Protein AF-A0A3D2SBA5-F1 (afdb_monomer)

Solvent-accessible surface area (backbone atoms only — not comparable to full-atom values): 8696 Å² total; per-residue (Å²): 137,66,57,51,75,47,78,46,81,45,80,39,48,58,96,74,62,49,50,91,82,72,47,87,79,75,40,72,35,98,56,84,65,26,29,44,45,75,48,77,45,76,45,46,50,60,69,71,66,38,71,88,36,103,55,61,78,77,54,75,50,34,44,78,92,32,90,71,40,64,52,47,75,48,73,49,71,47,64,42,84,89,70,76,36,81,42,82,34,43,38,39,34,46,42,28,55,44,71,50,60,93,56,69,65,91,80,46,64,50,82,45,52,58,71,51,46,84,65,79,68,84,79,71,85,80,64,93,73,84,76,83,83,82,76,135

Radius of gyration: 26.16 Å; Cα contacts (8 Å, |Δi|>4): 175; chains: 1; bounding box: 58×52×65 Å

Structure (mmCIF, N/CA/C/O backbone):
data_AF-A0A3D2SBA5-F1
#
_entry.id   AF-A0A3D2SBA5-F1
#
loop_
_atom_site.group_PDB
_atom_site.id
_atom_site.type_symbol
_atom_site.label_atom_id
_atom_site.label_alt_id
_atom_site.label_comp_id
_atom_site.label_asym_id
_atom_site.label_entity_id
_atom_site.label_seq_id
_atom_site.pdbx_PDB_ins_code
_atom_site.Cartn_x
_atom_site.Cartn_y
_atom_site.Cartn_z
_atom_site.occupancy
_atom_site.B_iso_or_equiv
_atom_site.auth_seq_id
_atom_site.auth_comp_id
_atom_site.auth_asym_id
_atom_site.auth_atom_id
_atom_site.pdbx_PDB_model_num
ATOM 1 N N . LYS A 1 1 ? -2.803 -9.760 8.218 1.00 49.91 1 LYS A N 1
ATOM 2 C CA . LYS A 1 1 ? -3.648 -9.189 9.301 1.00 49.91 1 LYS A CA 1
ATOM 3 C C . LYS A 1 1 ? -4.158 -7.872 8.736 1.00 49.91 1 LYS A C 1
ATOM 5 O O . LYS A 1 1 ? -3.500 -6.858 8.908 1.00 49.91 1 LYS A O 1
ATOM 10 N N . ASP A 1 2 ? -5.256 -7.907 7.982 1.00 63.06 2 ASP A N 1
ATOM 11 C CA . ASP A 1 2 ? -5.579 -6.831 7.030 1.00 63.06 2 ASP A CA 1
ATOM 12 C C . ASP A 1 2 ? -6.889 -6.157 7.451 1.00 63.06 2 ASP A C 1
ATOM 14 O O . ASP A 1 2 ? -7.918 -6.252 6.782 1.00 63.06 2 ASP A O 1
ATOM 18 N N . SER A 1 3 ? -6.867 -5.535 8.629 1.00 67.38 3 SER A N 1
ATOM 19 C CA . SER A 1 3 ? -8.017 -4.841 9.210 1.00 67.38 3 SER A CA 1
ATOM 20 C C . SER A 1 3 ? -7.603 -3.488 9.767 1.00 67.38 3 SER A C 1
ATOM 22 O O . SER A 1 3 ? -6.594 -3.396 10.467 1.00 67.38 3 SER A O 1
ATOM 24 N N . ILE A 1 4 ? -8.413 -2.466 9.509 1.00 74.06 4 ILE A N 1
ATOM 25 C CA . ILE A 1 4 ? -8.308 -1.166 10.167 1.00 74.06 4 ILE A CA 1
ATOM 26 C C . ILE A 1 4 ? -9.166 -1.220 11.428 1.00 74.06 4 ILE A C 1
ATOM 28 O O . ILE A 1 4 ? -10.341 -1.591 11.378 1.00 74.06 4 ILE A O 1
ATOM 32 N N . THR A 1 5 ? -8.576 -0.839 12.557 1.00 77.44 5 THR A N 1
ATOM 33 C CA . THR A 1 5 ? -9.311 -0.630 13.804 1.00 77.44 5 THR A CA 1
ATOM 34 C C . THR A 1 5 ? -9.629 0.850 13.927 1.00 77.44 5 THR A C 1
ATOM 36 O O . THR A 1 5 ? -8.721 1.678 13.971 1.00 77.44 5 THR A O 1
ATOM 39 N N . ILE A 1 6 ? -10.914 1.180 13.987 1.00 78.75 6 ILE A N 1
ATOM 40 C CA . ILE A 1 6 ? -11.397 2.545 14.188 1.00 78.75 6 ILE A CA 1
ATOM 41 C C . ILE A 1 6 ? -11.929 2.629 15.612 1.00 78.75 6 ILE A C 1
ATOM 43 O O . ILE A 1 6 ? -12.890 1.938 15.956 1.00 78.75 6 ILE A O 1
ATOM 47 N N . SER A 1 7 ? -11.309 3.466 16.440 1.00 82.19 7 SER A N 1
ATOM 48 C CA . SER A 1 7 ? -11.818 3.797 17.766 1.00 82.19 7 SER A CA 1
ATOM 49 C C . SER A 1 7 ? -12.586 5.114 17.712 1.00 82.19 7 SER A C 1
ATOM 51 O O . SER A 1 7 ? -12.078 6.141 17.262 1.00 82.19 7 SER A O 1
ATOM 53 N N . ARG A 1 8 ? -13.835 5.095 18.178 1.00 81.00 8 ARG A N 1
ATOM 54 C CA . ARG A 1 8 ? -14.647 6.300 18.354 1.00 81.00 8 ARG A CA 1
ATOM 55 C C . ARG A 1 8 ? -15.019 6.443 19.818 1.00 81.00 8 ARG A C 1
ATOM 57 O O . ARG A 1 8 ? -15.699 5.584 20.373 1.00 81.00 8 ARG A O 1
ATOM 64 N N . LYS A 1 9 ? -14.616 7.562 20.411 1.00 84.94 9 LYS A N 1
ATOM 65 C CA . LYS A 1 9 ? -15.032 7.976 21.749 1.00 84.94 9 LYS A CA 1
ATOM 66 C C . LYS A 1 9 ? -16.342 8.755 21.652 1.00 84.94 9 LYS A C 1
ATOM 68 O O . LYS A 1 9 ? -16.443 9.703 20.871 1.00 84.94 9 LYS A O 1
ATOM 73 N N . LEU A 1 10 ? -17.342 8.349 22.423 1.00 84.62 10 LEU A N 1
ATOM 74 C CA . LEU A 1 10 ? -18.623 9.035 22.547 1.00 84.62 10 LEU A CA 1
ATOM 75 C C . LEU A 1 10 ? -18.862 9.393 24.014 1.00 84.62 10 LEU A C 1
ATOM 77 O O . LEU A 1 10 ? -18.637 8.575 24.903 1.00 84.62 10 LEU A O 1
ATOM 81 N N . LEU A 1 11 ? -19.331 10.616 24.253 1.00 87.56 11 LEU A N 1
ATOM 82 C CA . LEU A 1 11 ? -19.746 11.073 25.573 1.00 87.56 11 LEU A CA 1
ATOM 83 C C . LEU A 1 11 ? -21.267 11.000 25.671 1.00 87.56 11 LEU A C 1
ATOM 85 O O . LEU A 1 11 ? -21.972 11.641 24.890 1.00 87.56 11 LEU A O 1
ATOM 89 N N . ILE A 1 12 ? -21.766 10.229 26.631 1.00 85.00 12 ILE A N 1
ATOM 90 C CA . ILE A 1 12 ? -23.195 10.005 26.845 1.00 85.00 12 ILE A CA 1
ATOM 91 C C . ILE A 1 12 ? -23.582 10.614 28.196 1.00 85.00 12 ILE A C 1
ATOM 93 O O . ILE A 1 12 ? -22.991 10.254 29.212 1.00 85.00 12 ILE A O 1
ATOM 97 N N . PRO A 1 13 ? -24.562 11.532 28.260 1.00 87.81 13 PRO A N 1
ATOM 98 C CA . PRO A 1 13 ? -25.074 12.026 29.536 1.00 87.81 13 PRO A CA 1
ATOM 99 C C . PRO A 1 13 ? -25.601 10.878 30.403 1.00 87.81 13 PRO A C 1
ATOM 101 O O . PRO A 1 13 ? -26.282 9.994 29.883 1.00 87.81 13 PRO A O 1
ATOM 104 N N . LYS A 1 14 ? -25.366 10.918 31.721 1.00 84.81 14 LYS A N 1
ATOM 105 C CA . LYS A 1 14 ? -25.790 9.844 32.645 1.00 84.81 14 LYS A CA 1
ATOM 106 C C . LYS A 1 14 ? -27.265 9.455 32.501 1.00 84.81 14 LYS A C 1
ATOM 108 O O . LYS A 1 14 ? -27.582 8.275 32.446 1.00 84.81 14 LYS A O 1
ATOM 113 N N . GLY A 1 15 ? -28.157 10.439 32.362 1.00 84.62 15 GLY A N 1
ATOM 114 C CA . GLY A 1 15 ? -29.601 10.205 32.213 1.00 84.62 15 GLY A CA 1
ATOM 115 C C . GLY A 1 15 ? -30.029 9.567 30.884 1.00 84.62 15 GLY A C 1
ATOM 116 O O . GLY A 1 15 ? -31.194 9.223 30.734 1.00 84.62 15 GLY A O 1
ATOM 117 N N . LYS A 1 16 ? -29.115 9.427 29.915 1.00 86.12 16 LYS A N 1
ATOM 118 C CA . LYS A 1 16 ? -29.354 8.773 28.616 1.00 86.12 16 LYS A CA 1
ATOM 119 C C . LYS A 1 16 ? -28.509 7.509 28.428 1.00 86.12 16 LYS A C 1
ATOM 121 O O . LYS A 1 16 ? -28.433 6.993 27.316 1.00 86.12 16 LYS A O 1
ATOM 126 N N . TYR A 1 17 ? -27.836 7.042 29.479 1.00 85.56 17 TYR A N 1
ATOM 127 C CA . TYR A 1 17 ? -27.017 5.840 29.413 1.00 85.56 17 TYR A CA 1
ATOM 128 C C . TYR A 1 17 ? -27.881 4.594 29.578 1.00 85.56 17 TYR A C 1
ATOM 130 O O . TYR A 1 17 ? -28.511 4.408 30.616 1.00 85.56 17 TYR A O 1
ATOM 138 N N . ASP A 1 18 ? -27.876 3.741 28.558 1.00 86.12 18 ASP A N 1
ATOM 139 C CA . ASP A 1 18 ? -28.496 2.421 28.601 1.00 86.12 18 ASP A CA 1
ATOM 140 C C . ASP A 1 18 ? -27.418 1.328 28.764 1.00 86.12 18 ASP A C 1
ATOM 142 O O . ASP A 1 18 ? -26.639 1.091 27.830 1.00 86.12 18 ASP A O 1
ATOM 146 N N . PRO A 1 19 ? -27.367 0.630 29.916 1.00 83.75 19 PRO A N 1
ATOM 147 C CA . PRO A 1 19 ? -26.419 -0.457 30.144 1.00 83.75 19 PRO A CA 1
ATOM 148 C C . PRO A 1 19 ? -26.579 -1.642 29.181 1.00 83.75 19 PRO A C 1
ATOM 150 O O . PRO A 1 19 ? -25.621 -2.386 28.953 1.00 83.75 19 PRO A O 1
ATOM 153 N N . ALA A 1 20 ? -27.771 -1.841 28.608 1.00 83.31 20 ALA A N 1
ATOM 154 C CA . ALA A 1 20 ? -28.003 -2.895 27.622 1.00 83.31 20 ALA A CA 1
ATOM 155 C C . ALA A 1 20 ? -27.339 -2.572 26.273 1.00 83.31 20 ALA A C 1
ATOM 157 O O . ALA A 1 20 ? -26.910 -3.483 25.566 1.00 83.31 20 ALA A O 1
ATOM 158 N N . GLN A 1 21 ? -27.214 -1.285 25.936 1.00 82.12 21 GLN A N 1
ATOM 159 C CA . GLN A 1 21 ? -26.622 -0.825 24.680 1.00 82.12 21 GLN A CA 1
ATOM 160 C C . GLN A 1 21 ? -25.113 -0.558 24.793 1.00 82.12 21 GLN A C 1
ATOM 162 O O . GLN A 1 21 ? -24.376 -0.775 23.830 1.00 82.12 21 GLN A O 1
ATOM 167 N N . TYR A 1 22 ? -24.645 -0.078 25.949 1.00 81.19 22 TYR A N 1
ATOM 168 C CA . TYR A 1 22 ? -23.290 0.466 26.109 1.00 81.19 22 TYR A CA 1
ATOM 169 C C . TYR A 1 22 ? -22.402 -0.296 27.104 1.00 81.19 22 TYR A C 1
ATOM 171 O O . TYR A 1 22 ? -21.272 0.128 27.354 1.00 81.19 22 TYR A O 1
ATOM 179 N N . GLY A 1 23 ? -22.885 -1.417 27.646 1.00 80.38 23 GLY A N 1
ATOM 180 C CA . GLY A 1 23 ? -22.173 -2.234 28.629 1.00 80.38 23 GLY A CA 1
ATOM 181 C C . GLY A 1 23 ? -22.585 -1.926 30.068 1.00 80.38 23 GLY A C 1
ATOM 182 O O . GLY A 1 23 ? -23.237 -0.932 30.356 1.00 80.38 23 GLY A O 1
ATOM 183 N N . LYS A 1 24 ? -22.236 -2.815 30.999 1.00 79.56 24 LYS A N 1
ATOM 184 C CA . LYS A 1 24 ? -22.675 -2.695 32.400 1.00 79.56 24 LYS A CA 1
ATOM 185 C C . LYS A 1 24 ? -21.776 -1.792 33.251 1.00 79.56 24 LYS A C 1
ATOM 187 O O . LYS A 1 24 ? -22.233 -1.303 34.277 1.00 79.56 24 LYS A O 1
ATOM 192 N N . ASP A 1 25 ? -20.558 -1.518 32.781 1.00 82.06 25 ASP A N 1
ATOM 193 C CA . ASP A 1 25 ? -19.516 -0.813 33.531 1.00 82.06 25 ASP A CA 1
ATOM 194 C C . ASP A 1 25 ? -19.081 0.477 32.807 1.00 82.06 25 ASP A C 1
ATOM 196 O O . ASP A 1 25 ? -18.072 0.492 32.094 1.00 82.06 25 ASP A O 1
ATOM 200 N N . PRO A 1 26 ? -19.847 1.577 32.934 1.00 81.31 26 PRO A N 1
ATOM 201 C CA . PRO A 1 26 ? -19.506 2.832 32.283 1.00 81.31 26 PRO A CA 1
ATOM 202 C C . PRO A 1 26 ? -18.285 3.501 32.914 1.00 81.31 26 PRO A C 1
ATOM 204 O O . PRO A 1 26 ? -18.177 3.638 34.134 1.00 81.31 26 PRO A O 1
ATOM 207 N N . LYS A 1 27 ? -17.407 4.040 32.067 1.00 84.88 27 LYS A N 1
ATOM 208 C CA . LYS A 1 27 ? -16.309 4.906 32.503 1.00 84.88 27 LYS A CA 1
ATOM 209 C C . LYS A 1 27 ? -16.806 6.348 32.617 1.00 84.88 27 LYS A C 1
ATOM 211 O O . LYS A 1 27 ? -17.498 6.829 31.727 1.00 84.88 27 LYS A O 1
ATOM 216 N N . LEU A 1 28 ? -16.476 7.054 33.696 1.00 82.81 28 LEU A N 1
ATOM 217 C CA . LEU A 1 28 ? -16.786 8.485 33.830 1.00 82.81 28 LEU A CA 1
ATOM 218 C C . LEU A 1 28 ? -15.862 9.319 32.938 1.00 82.81 28 LEU A C 1
ATOM 220 O O . LEU A 1 28 ? -14.671 9.027 32.837 1.00 82.81 28 LEU A O 1
ATOM 224 N N . ALA A 1 29 ? -16.424 10.348 32.308 1.00 80.56 29 ALA A N 1
ATOM 225 C CA . ALA A 1 29 ? -15.642 11.389 31.654 1.00 80.56 29 ALA A CA 1
ATOM 226 C C . ALA A 1 29 ? -15.094 12.384 32.695 1.00 80.56 29 ALA A C 1
ATOM 228 O O . ALA A 1 29 ? -15.578 12.422 33.828 1.00 80.56 29 ALA A O 1
ATOM 229 N N . ASP A 1 30 ? -14.134 13.223 32.293 1.00 76.69 30 ASP A N 1
ATOM 230 C CA . ASP A 1 30 ? -13.557 14.274 33.154 1.00 76.69 30 ASP A CA 1
ATOM 231 C C . ASP A 1 30 ? -14.641 15.205 33.738 1.00 76.69 30 ASP A C 1
ATOM 233 O O . ASP A 1 30 ? -14.558 15.668 34.873 1.00 76.69 30 ASP A O 1
ATOM 237 N N . ASP A 1 31 ? -15.714 15.413 32.972 1.00 72.06 31 ASP A N 1
ATOM 238 C CA . ASP A 1 31 ? -16.967 16.015 33.415 1.00 72.06 31 ASP A CA 1
ATOM 239 C C . ASP A 1 31 ? -17.872 14.915 34.001 1.00 72.06 31 ASP A C 1
ATOM 241 O O . ASP A 1 31 ? -18.474 14.121 33.270 1.00 72.06 31 ASP A O 1
ATOM 245 N N . THR A 1 32 ? -17.971 14.865 35.336 1.00 76.75 32 THR A N 1
ATOM 246 C CA . THR A 1 32 ? -18.696 13.837 36.121 1.00 76.75 32 THR A CA 1
ATOM 247 C C . THR A 1 32 ? -20.184 13.670 35.766 1.00 76.75 32 THR A C 1
ATOM 249 O O . THR A 1 32 ? -20.855 12.777 36.294 1.00 76.75 32 THR A O 1
ATOM 252 N N . THR A 1 33 ? -20.723 14.495 34.868 1.00 82.12 33 THR A N 1
ATOM 253 C CA . THR A 1 33 ? -22.093 14.430 34.341 1.00 82.12 33 THR A CA 1
ATOM 254 C C . THR A 1 33 ? -22.267 13.461 33.160 1.00 82.12 33 THR A C 1
ATOM 256 O O . THR A 1 33 ? -23.405 13.144 32.787 1.00 82.12 33 THR A O 1
ATOM 259 N N . LYS A 1 34 ? -21.170 12.959 32.573 1.00 84.88 34 LYS A N 1
ATOM 260 C CA . LYS A 1 34 ? -21.177 12.118 31.363 1.00 84.88 34 LYS A CA 1
ATOM 261 C C . LYS A 1 34 ? -20.369 10.834 31.550 1.00 84.88 34 LYS A C 1
ATOM 263 O O . LYS A 1 34 ? -19.378 10.794 32.277 1.00 84.88 34 LYS A O 1
ATOM 268 N N . TYR A 1 35 ? -20.789 9.792 30.846 1.00 85.12 35 TYR A N 1
ATOM 269 C CA . TYR A 1 35 ? -20.029 8.565 30.662 1.00 85.12 35 TYR A CA 1
ATOM 270 C C . TYR A 1 35 ? -19.302 8.575 29.320 1.00 85.12 35 TYR A C 1
ATOM 272 O O . TYR A 1 35 ? -19.806 9.085 28.319 1.00 85.12 35 TYR A O 1
ATOM 280 N N . GLU A 1 36 ? -18.110 8.000 29.312 1.00 85.75 36 GLU A N 1
ATOM 281 C CA . GLU A 1 36 ? -17.280 7.765 28.147 1.00 85.75 36 GLU A CA 1
ATOM 282 C C . GLU A 1 36 ? -17.479 6.332 27.657 1.00 85.75 36 GLU A C 1
ATOM 284 O O . GLU A 1 36 ? -17.249 5.369 28.391 1.00 85.75 36 GLU A O 1
ATOM 289 N N . VAL A 1 37 ? -17.869 6.200 26.393 1.00 84.00 37 VAL A N 1
ATOM 290 C CA . VAL A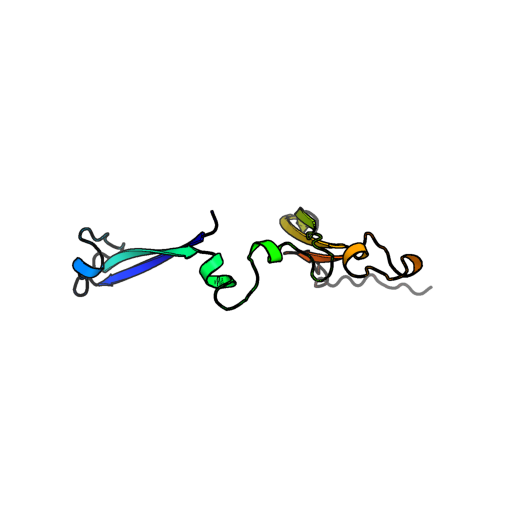 1 37 ? -17.988 4.912 25.711 1.00 84.00 37 VAL A CA 1
ATOM 291 C C . VAL A 1 37 ? -17.058 4.915 24.506 1.00 84.00 37 VAL A C 1
ATOM 293 O O . VAL A 1 37 ? -17.144 5.795 23.646 1.00 84.00 37 VAL A O 1
ATOM 296 N N . THR A 1 38 ? -16.169 3.927 24.439 1.00 81.50 38 THR A N 1
ATOM 297 C CA . THR A 1 38 ? -15.261 3.733 23.305 1.00 81.50 38 THR A CA 1
ATOM 298 C C . THR A 1 38 ? -15.770 2.588 22.451 1.00 81.50 38 THR A C 1
ATOM 300 O O . THR A 1 38 ? -15.750 1.433 22.868 1.00 81.50 38 THR A O 1
ATOM 303 N N . PHE A 1 39 ? -16.195 2.901 21.234 1.00 80.19 39 PHE A N 1
ATOM 304 C CA . PHE A 1 39 ? -16.550 1.898 20.241 1.00 80.19 39 PHE A CA 1
ATOM 305 C C . PHE A 1 39 ? -15.313 1.546 19.433 1.00 80.19 39 PHE A C 1
ATOM 307 O O . PHE A 1 39 ? -14.686 2.428 18.844 1.00 80.19 39 PHE A O 1
ATOM 314 N N . MET A 1 40 ? -14.976 0.261 19.391 1.00 77.62 40 MET A N 1
ATOM 315 C CA . MET A 1 40 ? -13.967 -0.268 18.484 1.00 77.62 40 MET A CA 1
ATOM 316 C C . MET A 1 40 ? -14.683 -0.957 17.329 1.00 77.62 40 MET A C 1
ATOM 318 O O . MET A 1 40 ? -15.405 -1.929 17.533 1.00 77.62 40 MET A O 1
ATOM 322 N N . SER A 1 41 ? -14.500 -0.437 16.120 1.00 75.38 41 SER A N 1
ATOM 323 C CA . SER A 1 41 ? -14.943 -1.100 14.898 1.00 75.38 41 SER A CA 1
ATOM 324 C C . SER A 1 41 ? -13.739 -1.709 14.196 1.00 75.38 41 SER A C 1
ATOM 326 O O . SER A 1 41 ? -12.725 -1.037 13.996 1.00 75.38 41 SER A O 1
ATOM 328 N N .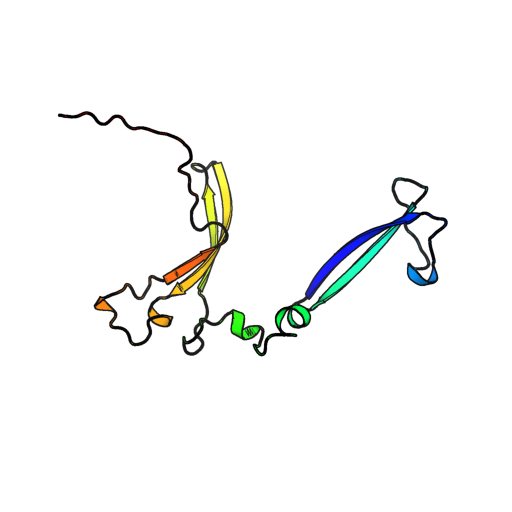 HIS A 1 42 ? -13.855 -2.979 13.820 1.00 73.94 42 HIS A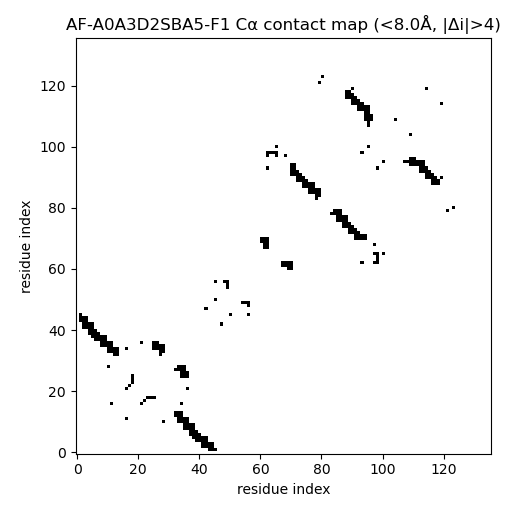 N 1
ATOM 329 C CA . HIS A 1 42 ? -12.876 -3.660 12.986 1.00 73.94 42 HIS A CA 1
ATOM 330 C C . HIS A 1 42 ? -13.426 -3.741 11.572 1.00 73.94 42 HIS A C 1
ATOM 332 O O . HIS A 1 42 ? -14.415 -4.427 11.320 1.00 73.94 42 HIS A O 1
ATOM 338 N N . VAL A 1 43 ? -12.774 -3.049 10.645 1.00 73.00 43 VAL A N 1
ATOM 339 C CA . VAL A 1 43 ? -13.132 -3.101 9.230 1.00 73.00 43 VAL A CA 1
ATOM 340 C C . VAL A 1 43 ? -12.044 -3.876 8.504 1.00 73.00 43 VAL A C 1
ATOM 342 O O . VAL A 1 43 ? -10.885 -3.458 8.480 1.00 73.00 43 VAL A O 1
ATOM 345 N N . ALA A 1 44 ? -12.393 -5.026 7.930 1.00 73.12 44 ALA A N 1
ATOM 346 C CA . ALA A 1 44 ? -11.464 -5.763 7.087 1.00 73.12 44 ALA A CA 1
ATOM 347 C C . ALA A 1 44 ? -11.236 -4.978 5.788 1.00 73.12 44 ALA A C 1
ATOM 349 O O . ALA A 1 44 ? -12.194 -4.594 5.122 1.00 73.12 44 ALA A O 1
ATOM 350 N N . LEU A 1 45 ? -9.976 -4.768 5.397 1.00 66.06 45 LEU A N 1
ATOM 351 C CA . LEU A 1 45 ? -9.629 -4.007 4.188 1.00 66.06 45 LEU A CA 1
ATOM 352 C C . LEU A 1 45 ? -10.277 -4.600 2.930 1.00 66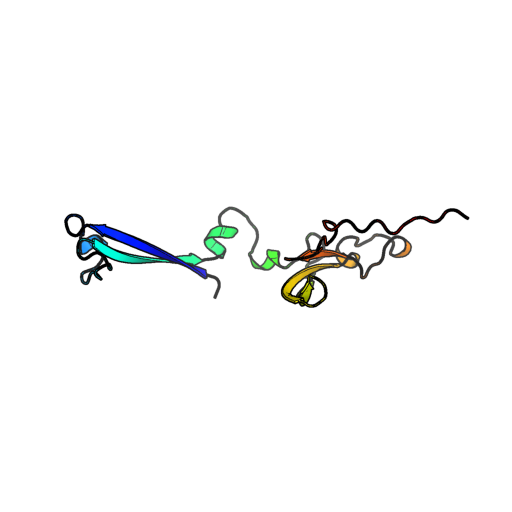.06 45 LEU A C 1
ATOM 354 O O . LEU A 1 45 ? -1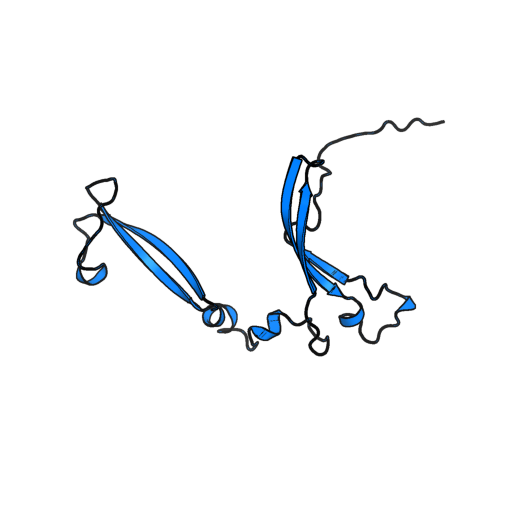0.727 -3.864 2.052 1.00 66.06 45 LEU A O 1
ATOM 358 N N . LYS A 1 46 ? -10.390 -5.933 2.884 1.00 64.81 46 LYS A N 1
ATOM 359 C CA . LYS A 1 46 ? -11.119 -6.657 1.837 1.00 64.81 46 LYS A CA 1
ATOM 360 C C . LYS A 1 46 ? -12.576 -6.195 1.714 1.00 64.81 46 LYS A C 1
ATOM 362 O O . LYS A 1 46 ? -13.038 -5.967 0.601 1.00 64.81 46 LYS A O 1
ATOM 367 N N . ASP A 1 47 ? -13.272 -5.970 2.823 1.00 65.25 47 ASP A N 1
ATOM 368 C CA . ASP A 1 47 ? -14.710 -5.693 2.822 1.00 65.25 47 ASP A CA 1
ATOM 369 C C . ASP A 1 47 ? -15.008 -4.244 2.399 1.00 65.25 47 ASP A C 1
ATOM 371 O O . ASP A 1 47 ? -16.125 -3.944 1.982 1.00 65.25 47 ASP A O 1
ATOM 375 N N . THR A 1 48 ? -14.007 -3.357 2.449 1.00 66.88 48 THR A N 1
ATOM 376 C CA . THR A 1 48 ? -14.118 -1.959 2.000 1.00 66.88 48 THR A CA 1
ATOM 377 C C . THR A 1 48 ? -13.702 -1.778 0.542 1.00 66.88 48 THR A C 1
ATOM 379 O O . THR A 1 48 ? -14.379 -1.076 -0.201 1.00 66.88 48 THR A O 1
ATOM 382 N N . LEU A 1 49 ? -12.594 -2.400 0.121 1.00 62.62 49 LEU A N 1
ATOM 383 C CA . LEU A 1 49 ? -11.997 -2.181 -1.206 1.00 62.62 49 LEU A CA 1
ATOM 384 C C . LEU A 1 49 ? -12.513 -3.146 -2.284 1.00 62.62 49 LEU A C 1
ATOM 386 O O . LEU A 1 49 ? -12.598 -2.758 -3.444 1.00 62.62 49 LEU A O 1
ATOM 390 N N . SER A 1 50 ? -12.865 -4.388 -1.928 1.00 59.84 50 SER A N 1
ATOM 391 C CA . SER A 1 50 ? -13.253 -5.422 -2.911 1.00 59.84 50 SER A CA 1
ATOM 392 C C . SER A 1 50 ? -14.755 -5.698 -2.995 1.00 59.84 50 SER A C 1
ATOM 394 O O . SER A 1 50 ? -15.188 -6.500 -3.815 1.00 59.84 50 SER A O 1
ATOM 396 N N . LYS A 1 51 ? -15.585 -5.018 -2.194 1.00 64.19 51 LYS A N 1
ATOM 397 C CA . LYS A 1 51 ? -17.038 -5.261 -2.186 1.00 64.19 51 LYS A CA 1
ATOM 398 C C . LYS A 1 51 ? -17.739 -4.784 -3.464 1.00 64.19 51 LYS A C 1
ATOM 400 O O . LYS A 1 51 ? -18.755 -5.352 -3.845 1.00 64.19 51 LYS A O 1
ATOM 405 N N . SER A 1 52 ? -17.197 -3.758 -4.119 1.00 64.31 52 SER A N 1
ATOM 406 C CA . SER A 1 52 ? -17.720 -3.178 -5.366 1.00 64.31 52 SER A CA 1
ATOM 407 C C . SER A 1 52 ? -16.830 -3.430 -6.584 1.00 64.31 52 SER A C 1
ATOM 409 O O . SER A 1 52 ? -17.230 -3.117 -7.702 1.00 64.31 52 SER A O 1
ATOM 411 N N . ILE A 1 53 ? -15.630 -3.979 -6.388 1.00 63.88 53 ILE A N 1
ATOM 412 C CA . ILE A 1 53 ? -14.613 -4.082 -7.431 1.00 63.88 53 ILE A CA 1
ATOM 413 C C . ILE A 1 53 ? -14.225 -5.558 -7.597 1.00 63.88 53 ILE A C 1
ATOM 415 O O . ILE A 1 53 ? -13.766 -6.162 -6.628 1.00 63.88 53 ILE A O 1
ATOM 419 N N . PRO A 1 54 ? -14.341 -6.150 -8.804 1.00 71.81 54 PRO A N 1
ATOM 420 C CA . PRO A 1 54 ? -14.074 -7.571 -9.056 1.00 71.81 54 PRO A CA 1
ATOM 421 C C . PRO A 1 54 ? -12.572 -7.918 -9.070 1.00 71.81 54 PRO A C 1
ATOM 423 O O . PRO A 1 54 ? -12.150 -8.864 -9.735 1.00 71.81 54 PRO A O 1
ATOM 426 N N . TYR A 1 55 ? -11.737 -7.155 -8.364 1.00 69.81 55 TYR A N 1
ATOM 427 C CA . TYR A 1 55 ? -10.295 -7.363 -8.309 1.00 69.81 55 TYR A CA 1
ATOM 428 C C . TYR A 1 55 ? -9.883 -7.866 -6.928 1.00 69.81 55 TYR A C 1
ATOM 430 O O . TYR A 1 55 ? -10.302 -7.346 -5.894 1.00 69.81 55 TYR A O 1
ATOM 438 N N . LYS A 1 56 ? -9.020 -8.886 -6.916 1.00 75.31 56 LYS A N 1
ATOM 439 C CA . LYS A 1 56 ? -8.387 -9.368 -5.686 1.00 75.31 56 LYS A CA 1
ATOM 440 C C . LYS A 1 56 ? -7.453 -8.287 -5.150 1.00 75.31 56 LYS A C 1
ATOM 442 O O . LYS A 1 56 ? -6.759 -7.638 -5.927 1.00 75.31 56 LYS A O 1
ATOM 447 N N . LEU A 1 57 ? -7.378 -8.146 -3.827 1.00 73.06 57 LEU A N 1
ATOM 448 C CA . LEU A 1 57 ? -6.484 -7.183 -3.169 1.00 73.06 57 LEU A CA 1
ATOM 449 C C . LEU A 1 57 ? -5.013 -7.374 -3.587 1.00 73.06 57 LEU A C 1
ATOM 451 O O . LEU A 1 57 ? -4.262 -6.413 -3.708 1.00 73.06 57 LEU A O 1
ATOM 455 N N . GLU A 1 58 ? -4.627 -8.616 -3.875 1.00 78.94 58 GLU A N 1
ATOM 456 C CA . GLU A 1 58 ? -3.309 -9.001 -4.392 1.00 78.94 58 GLU A CA 1
ATOM 457 C C . GLU A 1 58 ? -2.955 -8.303 -5.717 1.00 78.94 58 GLU A C 1
ATOM 459 O O . GLU A 1 58 ? -1.789 -7.988 -5.954 1.00 78.94 58 GLU A O 1
ATOM 464 N N . ASN A 1 59 ? -3.953 -7.980 -6.546 1.00 80.38 59 ASN A N 1
ATOM 465 C CA . ASN A 1 59 ? -3.749 -7.312 -7.831 1.00 80.38 59 ASN A CA 1
ATOM 466 C C . ASN A 1 59 ? -3.353 -5.838 -7.674 1.00 80.38 59 ASN A C 1
ATOM 468 O O . ASN A 1 59 ? -2.804 -5.269 -8.609 1.00 80.38 59 ASN A O 1
ATOM 472 N N . LEU A 1 60 ? -3.573 -5.216 -6.508 1.00 79.81 60 LEU A N 1
ATOM 473 C CA . LEU A 1 60 ? -3.182 -3.818 -6.274 1.00 79.81 60 LEU A CA 1
ATOM 474 C C . LEU A 1 60 ? -1.663 -3.609 -6.306 1.00 79.81 60 LEU A C 1
ATOM 476 O O . LEU A 1 60 ? -1.199 -2.492 -6.510 1.00 79.81 60 LEU A O 1
ATOM 480 N N . ARG A 1 61 ? -0.881 -4.675 -6.098 1.00 84.94 61 ARG A N 1
ATOM 481 C CA . ARG A 1 61 ? 0.588 -4.627 -6.157 1.00 84.94 61 ARG A CA 1
ATOM 482 C C . ARG A 1 61 ? 1.132 -4.779 -7.576 1.00 84.94 61 ARG A C 1
ATOM 484 O O . ARG A 1 61 ? 2.321 -4.554 -7.788 1.00 84.94 61 ARG A O 1
ATOM 491 N N . LYS A 1 62 ? 0.269 -5.139 -8.529 1.00 89.25 62 LYS A N 1
ATOM 492 C CA . LYS A 1 62 ? 0.632 -5.484 -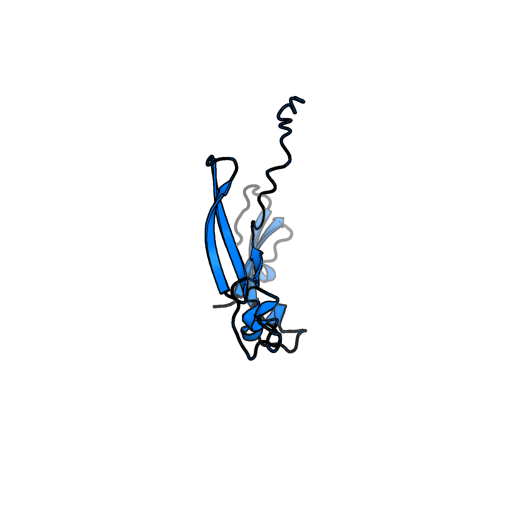9.900 1.00 89.25 62 LYS A CA 1
ATOM 493 C C . LYS A 1 62 ? 0.481 -4.274 -10.813 1.00 89.25 62 LYS A C 1
ATOM 495 O O . LYS A 1 62 ? -0.545 -3.597 -10.796 1.00 89.25 62 LYS A O 1
ATOM 500 N N . ILE A 1 63 ? 1.485 -4.036 -11.650 1.00 87.75 63 ILE A N 1
ATOM 501 C CA . ILE A 1 63 ? 1.417 -3.039 -12.716 1.00 87.75 63 ILE A CA 1
ATOM 502 C C . ILE A 1 63 ? 0.388 -3.540 -13.748 1.00 87.75 63 ILE A C 1
ATOM 504 O O . ILE A 1 63 ? 0.497 -4.682 -14.209 1.00 87.75 63 ILE A O 1
ATOM 508 N N . PRO A 1 64 ? -0.619 -2.739 -14.135 1.00 84.00 64 PRO A N 1
ATOM 509 C CA . PRO A 1 64 ? -1.577 -3.142 -15.161 1.00 84.00 64 PRO A CA 1
ATOM 510 C C . PRO A 1 64 ? -0.883 -3.506 -16.480 1.00 84.00 64 PRO A C 1
ATOM 512 O O . PRO A 1 64 ? 0.088 -2.862 -16.864 1.00 84.00 64 PRO A O 1
ATOM 515 N N . PHE A 1 65 ? -1.384 -4.535 -17.172 1.00 83.94 65 PHE A N 1
ATOM 516 C CA . PHE A 1 65 ? -0.897 -4.972 -18.495 1.00 83.94 65 PHE A CA 1
ATOM 517 C C . PHE A 1 65 ? 0.596 -5.352 -18.565 1.00 83.94 65 PHE A C 1
ATOM 519 O O . PHE A 1 65 ? 1.190 -5.359 -19.637 1.00 83.94 65 PHE A O 1
ATOM 526 N N . SER A 1 66 ? 1.201 -5.700 -17.427 1.00 85.38 66 SER A N 1
ATOM 527 C CA . SER A 1 66 ? 2.636 -5.995 -17.311 1.00 85.38 66 SER A CA 1
ATOM 528 C C . SER A 1 66 ? 2.980 -7.487 -17.193 1.00 85.38 66 SER A C 1
ATOM 530 O O . SER A 1 66 ? 4.082 -7.833 -16.769 1.00 85.38 66 SER A O 1
ATOM 532 N N . ASP A 1 67 ? 2.027 -8.379 -17.479 1.00 86.12 67 ASP A N 1
ATOM 533 C CA . ASP A 1 67 ? 2.124 -9.824 -17.210 1.00 86.12 67 ASP A CA 1
ATOM 534 C C . ASP A 1 67 ? 2.445 -10.166 -15.745 1.00 86.12 67 ASP A C 1
ATOM 536 O O . ASP A 1 67 ? 3.125 -11.140 -15.431 1.00 86.12 67 ASP A O 1
ATOM 540 N N . GLY A 1 68 ? 1.921 -9.353 -14.826 1.00 85.94 68 GLY A N 1
ATOM 541 C CA . GLY A 1 68 ? 2.015 -9.601 -13.391 1.00 85.94 68 GLY A CA 1
ATOM 542 C C . GLY A 1 68 ? 3.287 -9.073 -12.725 1.00 85.94 68 GLY A C 1
ATOM 543 O O . GLY A 1 68 ? 3.609 -9.521 -11.618 1.00 85.94 68 GLY A O 1
ATOM 544 N N . ALA A 1 69 ? 3.986 -8.117 -13.346 1.00 89.12 69 ALA A N 1
ATOM 545 C CA . ALA A 1 69 ? 5.081 -7.404 -12.697 1.00 89.12 69 ALA A CA 1
ATOM 546 C C . ALA A 1 69 ? 4.568 -6.590 -11.498 1.00 89.12 69 ALA A C 1
ATOM 548 O O . ALA A 1 69 ? 3.501 -5.979 -11.557 1.00 89.12 69 ALA A O 1
ATOM 549 N N . ASP A 1 70 ? 5.332 -6.580 -10.408 1.00 90.38 70 ASP A N 1
ATOM 550 C CA . ASP A 1 70 ? 5.025 -5.778 -9.224 1.00 90.38 70 ASP A CA 1
ATOM 551 C C . ASP A 1 70 ? 5.586 -4.358 -9.348 1.00 90.38 70 ASP A C 1
ATOM 553 O O . ASP A 1 70 ? 6.616 -4.130 -9.991 1.00 90.38 70 ASP A O 1
ATOM 557 N N . PHE A 1 71 ? 4.932 -3.398 -8.693 1.00 89.12 71 PHE A N 1
ATOM 558 C CA . PHE A 1 71 ? 5.525 -2.081 -8.477 1.00 89.12 71 PHE A CA 1
ATOM 559 C C . PHE A 1 71 ? 6.778 -2.192 -7.599 1.00 89.12 71 PHE A C 1
ATOM 561 O O . PHE A 1 71 ? 6.810 -2.947 -6.626 1.00 89.12 71 PHE A O 1
ATOM 568 N N . TYR A 1 72 ? 7.796 -1.387 -7.899 1.00 87.44 72 TYR A N 1
ATOM 569 C CA . TYR A 1 72 ? 8.959 -1.253 -7.031 1.00 87.44 72 TYR A CA 1
ATOM 570 C C . TYR A 1 72 ? 8.640 -0.282 -5.894 1.00 87.44 72 TYR A C 1
ATOM 572 O O . TYR A 1 72 ? 8.335 0.884 -6.139 1.00 87.44 72 TYR A O 1
ATOM 580 N N . LEU A 1 73 ? 8.696 -0.768 -4.658 1.00 85.62 73 LEU A N 1
ATOM 581 C CA . LEU A 1 73 ? 8.422 0.010 -3.454 1.00 85.62 73 LEU A CA 1
ATOM 582 C C . LEU A 1 73 ? 9.739 0.318 -2.749 1.00 85.62 73 LEU A C 1
ATOM 584 O O . LEU A 1 73 ? 10.494 -0.597 -2.427 1.00 85.62 73 LEU A O 1
ATOM 588 N N . ASN A 1 74 ? 9.991 1.594 -2.485 1.00 81.62 74 ASN A N 1
ATOM 589 C CA . ASN A 1 74 ? 11.116 2.049 -1.682 1.00 81.62 74 ASN A CA 1
ATOM 590 C C . ASN A 1 74 ? 10.618 2.971 -0.566 1.00 81.62 74 ASN A C 1
ATOM 592 O O . ASN A 1 74 ? 9.632 3.687 -0.744 1.00 81.62 74 ASN A O 1
ATOM 596 N N . ALA A 1 75 ? 11.303 2.961 0.570 1.00 80.06 75 ALA A N 1
ATOM 597 C CA . ALA A 1 75 ? 11.115 3.919 1.643 1.00 80.06 75 ALA A CA 1
ATOM 598 C C . ALA A 1 75 ? 12.480 4.478 2.031 1.00 80.06 75 ALA A C 1
ATOM 600 O O . ALA A 1 75 ? 13.426 3.718 2.225 1.00 80.06 75 ALA A O 1
ATOM 601 N N . ASP A 1 76 ? 12.569 5.796 2.126 1.00 78.56 76 ASP A N 1
ATOM 602 C CA . ASP A 1 76 ? 13.811 6.495 2.429 1.00 78.56 76 ASP A CA 1
ATOM 603 C C . ASP A 1 76 ? 13.529 7.714 3.311 1.00 78.56 76 ASP A C 1
ATOM 605 O O . ASP A 1 76 ? 12.375 8.077 3.542 1.00 78.56 76 ASP A O 1
ATOM 609 N N . ILE A 1 77 ? 14.570 8.347 3.831 1.00 78.50 77 ILE A N 1
ATOM 610 C CA . ILE A 1 77 ? 14.471 9.595 4.580 1.00 78.50 77 ILE A CA 1
ATOM 611 C C . ILE A 1 77 ? 15.155 10.675 3.755 1.00 78.50 77 ILE A C 1
ATOM 613 O O . ILE A 1 77 ? 16.370 10.653 3.586 1.00 78.50 77 ILE A O 1
ATOM 617 N N . ILE A 1 78 ? 14.379 11.643 3.275 1.00 74.94 78 ILE A N 1
ATOM 618 C CA . ILE A 1 78 ? 14.932 12.796 2.562 1.00 74.94 78 ILE A CA 1
ATOM 619 C C . ILE A 1 78 ? 15.164 13.957 3.520 1.00 74.94 78 ILE A C 1
ATOM 621 O O . ILE A 1 78 ? 14.416 14.163 4.481 1.00 74.94 78 ILE A O 1
ATOM 625 N N . GLU A 1 79 ? 16.197 14.738 3.234 1.00 74.25 79 GLU A N 1
ATOM 626 C CA . GLU A 1 79 ? 16.473 15.985 3.932 1.00 74.25 79 GLU A CA 1
ATOM 627 C C . GLU A 1 79 ? 15.824 17.157 3.182 1.00 74.25 79 GLU A C 1
ATOM 629 O O . GLU A 1 79 ? 16.222 17.504 2.072 1.00 74.25 79 GLU A O 1
ATOM 634 N N . ALA A 1 80 ? 14.808 17.774 3.784 1.00 65.31 80 ALA A N 1
ATOM 635 C CA . ALA A 1 80 ? 14.105 18.939 3.257 1.00 65.31 80 ALA A CA 1
ATOM 636 C C . ALA A 1 80 ? 14.574 20.234 3.947 1.00 65.31 80 ALA A C 1
ATOM 638 O O . ALA A 1 80 ? 15.007 20.233 5.105 1.00 65.31 80 ALA A O 1
ATOM 639 N N . GLY A 1 81 ? 14.485 21.361 3.232 1.00 66.81 81 GLY A N 1
ATOM 640 C CA . GLY A 1 81 ? 14.854 22.678 3.766 1.00 66.81 81 GLY A CA 1
ATOM 641 C C . GLY A 1 81 ? 16.350 22.832 4.067 1.00 66.81 81 GLY A C 1
ATOM 642 O O . GLY A 1 81 ? 16.707 23.418 5.089 1.00 66.81 81 GLY A O 1
ATOM 643 N N . GLY A 1 82 ? 17.219 22.269 3.217 1.00 67.50 82 GLY A N 1
ATOM 644 C CA . GLY A 1 82 ? 18.677 22.379 3.351 1.00 67.50 82 GLY A CA 1
ATOM 645 C C . GLY A 1 82 ? 19.256 21.617 4.548 1.00 67.50 82 GLY A C 1
ATOM 646 O O . GLY A 1 82 ? 20.106 22.153 5.252 1.00 67.50 82 GLY A O 1
ATOM 647 N N . GLY A 1 83 ? 18.760 20.404 4.828 1.00 68.75 83 GLY A N 1
ATOM 648 C CA . GLY A 1 83 ? 19.279 19.547 5.909 1.00 68.75 83 GLY A CA 1
ATOM 649 C C . GLY A 1 83 ? 18.562 19.675 7.257 1.00 68.75 83 GLY A C 1
ATOM 650 O O . GLY A 1 83 ? 18.881 18.955 8.200 1.00 68.75 83 GLY A O 1
ATOM 651 N N . ARG A 1 84 ? 17.586 20.585 7.388 1.00 68.06 84 ARG A N 1
ATOM 652 C CA . ARG A 1 84 ? 16.940 20.887 8.682 1.00 68.06 84 ARG A CA 1
ATOM 653 C C . ARG A 1 84 ? 15.810 19.932 9.054 1.00 68.06 84 ARG A C 1
ATOM 655 O O . ARG A 1 84 ? 15.504 19.791 10.236 1.00 68.06 84 ARG A O 1
ATOM 662 N N . LEU A 1 85 ? 15.172 19.304 8.070 1.00 70.44 85 LEU A N 1
ATOM 663 C CA . LEU A 1 85 ? 14.034 18.415 8.281 1.00 70.44 85 LEU A CA 1
ATOM 664 C C . LEU A 1 85 ? 14.311 17.060 7.643 1.00 70.44 85 LEU A C 1
ATOM 666 O O . LEU A 1 85 ? 14.531 16.977 6.442 1.00 70.44 85 LEU A O 1
ATOM 670 N N . LYS A 1 86 ? 14.259 15.996 8.443 1.00 74.50 86 LYS A N 1
ATOM 671 C CA . LYS A 1 86 ? 14.318 14.614 7.962 1.00 74.50 86 LYS A CA 1
ATOM 672 C C . LYS A 1 86 ? 12.901 14.095 7.808 1.00 74.50 86 LYS A C 1
ATOM 674 O O . LYS A 1 86 ? 12.200 13.933 8.807 1.00 74.50 86 LYS A O 1
ATOM 679 N N . VAL A 1 87 ? 12.477 13.868 6.571 1.00 71.94 87 VAL A N 1
ATOM 680 C CA . VAL A 1 87 ? 11.115 13.434 6.267 1.00 71.94 87 VAL A CA 1
ATOM 681 C C . VAL A 1 87 ? 11.149 11.995 5.763 1.00 71.94 87 VAL A C 1
ATOM 683 O O . VAL A 1 87 ? 11.786 11.733 4.742 1.00 71.94 87 VAL A O 1
ATOM 686 N N . PRO A 1 88 ? 10.483 11.051 6.452 1.00 75.69 88 PRO A N 1
ATOM 687 C CA . PRO A 1 88 ? 10.311 9.710 5.925 1.00 75.69 88 PRO A CA 1
ATOM 688 C C . PRO A 1 88 ? 9.392 9.776 4.705 1.00 75.69 88 PRO A C 1
ATOM 690 O O . PRO A 1 88 ? 8.273 10.294 4.770 1.00 75.69 88 PRO A O 1
ATOM 693 N N . VAL A 1 89 ? 9.869 9.243 3.593 1.00 75.50 89 VAL A N 1
ATOM 694 C CA . VAL A 1 89 ? 9.144 9.176 2.333 1.00 75.50 89 VAL A CA 1
ATOM 695 C C . VAL A 1 89 ? 9.036 7.744 1.867 1.00 75.50 89 VAL A C 1
ATOM 697 O O . VAL A 1 89 ? 9.910 6.914 2.100 1.00 75.50 89 VAL A O 1
ATOM 700 N N . PHE A 1 90 ? 7.946 7.458 1.175 1.00 80.00 90 PHE A N 1
ATOM 701 C CA . PHE A 1 90 ? 7.801 6.232 0.412 1.00 80.00 90 PHE A CA 1
ATOM 702 C C . PHE A 1 90 ? 7.615 6.581 -1.057 1.00 80.00 90 PHE A C 1
ATOM 704 O O . PHE A 1 90 ? 7.002 7.597 -1.395 1.00 80.00 90 PHE A O 1
ATOM 711 N N . MET A 1 91 ? 8.142 5.727 -1.924 1.00 77.88 91 MET A N 1
ATOM 712 C CA . MET A 1 91 ? 8.077 5.858 -3.368 1.00 77.88 91 MET A CA 1
ATOM 713 C C . MET A 1 91 ? 7.668 4.527 -3.987 1.00 77.88 91 MET A C 1
ATOM 715 O O . MET A 1 91 ? 8.221 3.472 -3.685 1.00 77.88 91 MET A O 1
ATOM 719 N N . VAL A 1 92 ? 6.709 4.603 -4.892 1.00 84.62 92 VAL A N 1
ATOM 720 C CA . VAL A 1 92 ? 6.233 3.524 -5.744 1.00 84.62 92 VAL A CA 1
ATOM 721 C C . VAL A 1 92 ? 6.704 3.840 -7.154 1.00 84.62 92 VAL A C 1
ATOM 723 O O . VAL A 1 92 ? 6.415 4.917 -7.669 1.00 84.62 92 VAL A O 1
ATOM 726 N N . THR A 1 93 ? 7.445 2.930 -7.775 1.00 85.56 93 THR A N 1
ATOM 727 C CA . THR A 1 93 ? 7.944 3.085 -9.144 1.00 85.56 93 THR A CA 1
ATOM 728 C C . THR A 1 93 ? 7.375 1.998 -10.041 1.00 85.56 93 THR A C 1
ATOM 730 O O . THR A 1 93 ? 7.399 0.815 -9.699 1.00 85.56 93 THR A O 1
ATOM 733 N N . ALA A 1 94 ? 6.912 2.404 -11.217 1.00 88.44 94 ALA A N 1
ATOM 734 C CA . ALA A 1 94 ? 6.489 1.532 -12.299 1.00 88.44 94 ALA A CA 1
ATOM 735 C C . ALA A 1 94 ? 7.486 1.668 -13.469 1.00 88.44 94 ALA A C 1
ATOM 737 O O . ALA A 1 94 ? 7.423 2.653 -14.207 1.00 88.44 94 ALA A O 1
ATOM 738 N N . PRO A 1 95 ? 8.445 0.733 -13.622 1.00 87.25 95 PRO A N 1
ATOM 739 C CA . PRO A 1 95 ? 9.467 0.805 -14.666 1.00 87.25 95 PRO A CA 1
ATOM 740 C C . PRO A 1 95 ? 8.893 0.790 -16.088 1.00 87.25 95 PRO A C 1
ATOM 742 O O . PRO A 1 95 ? 8.028 -0.028 -16.414 1.00 87.25 95 PRO A O 1
ATOM 745 N N . ASN A 1 96 ? 9.456 1.618 -16.966 1.00 86.69 96 ASN A N 1
ATOM 746 C CA . ASN A 1 96 ? 9.060 1.743 -18.367 1.00 86.69 96 ASN A CA 1
ATOM 747 C C . ASN A 1 96 ? 9.179 0.423 -19.123 1.00 86.69 96 ASN A C 1
ATOM 749 O O . ASN A 1 96 ? 8.332 0.138 -19.961 1.00 86.69 96 ASN A O 1
ATOM 753 N N . LYS A 1 97 ? 10.159 -0.427 -18.790 1.00 87.81 97 LYS A N 1
ATOM 754 C CA . LYS A 1 97 ? 10.266 -1.777 -19.373 1.00 87.81 97 LYS A CA 1
ATOM 755 C C . LYS A 1 97 ? 8.993 -2.622 -19.239 1.00 87.81 97 LYS A C 1
ATOM 757 O O . LYS A 1 97 ? 8.769 -3.499 -20.067 1.00 87.81 97 LYS A O 1
ATOM 762 N N . TYR A 1 98 ? 8.184 -2.380 -18.206 1.00 89.25 98 TYR A N 1
ATOM 763 C CA . TYR A 1 98 ? 6.943 -3.115 -17.965 1.00 89.25 98 TYR A CA 1
ATOM 764 C C . TYR A 1 98 ? 5.715 -2.405 -18.540 1.00 89.25 98 TYR A C 1
ATOM 766 O O . TYR A 1 98 ? 4.771 -3.075 -18.938 1.00 89.25 98 TYR A O 1
ATOM 774 N N . ILE A 1 99 ? 5.733 -1.072 -18.610 1.00 85.50 99 ILE A N 1
ATOM 775 C CA . ILE A 1 99 ? 4.617 -0.258 -19.123 1.00 85.50 99 ILE A CA 1
ATOM 776 C C . ILE A 1 99 ? 4.652 -0.174 -20.649 1.00 85.50 99 ILE A C 1
ATOM 778 O O . ILE A 1 99 ? 3.639 -0.339 -21.319 1.00 85.50 99 ILE A O 1
ATOM 782 N N . LEU A 1 100 ? 5.837 0.070 -21.203 1.00 86.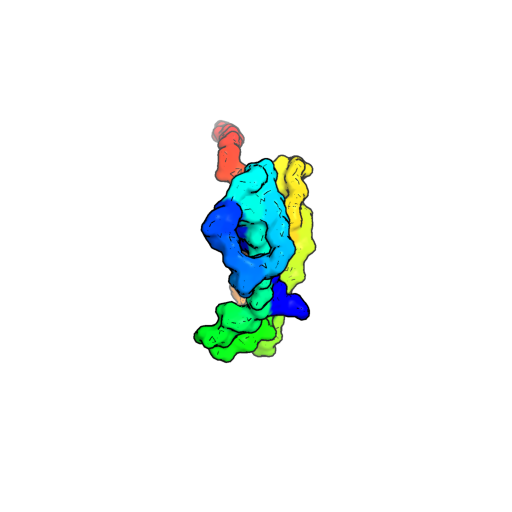25 100 LEU A N 1
ATOM 783 C CA . LEU A 1 100 ? 6.098 0.257 -22.629 1.00 86.25 100 LEU A CA 1
ATOM 784 C C . LEU A 1 100 ? 6.542 -1.057 -23.281 1.00 86.25 100 LEU A C 1
ATOM 786 O O . LEU A 1 100 ? 7.350 -1.073 -24.213 1.00 86.25 100 LEU A O 1
ATOM 790 N N . LYS A 1 101 ? 6.046 -2.186 -22.766 1.00 83.69 101 LYS A N 1
ATOM 791 C CA . LYS A 1 101 ? 6.386 -3.510 -23.280 1.00 83.69 101 LYS A CA 1
ATOM 792 C C . LYS A 1 101 ? 6.036 -3.591 -24.771 1.00 83.69 101 LYS A C 1
ATOM 794 O O . LYS A 1 101 ? 4.924 -3.275 -25.177 1.00 83.69 101 LYS A O 1
ATOM 799 N N . GLY A 1 102 ? 6.994 -4.039 -25.582 1.00 82.94 102 GLY A N 1
ATOM 800 C CA . GLY A 1 102 ? 6.837 -4.159 -27.037 1.00 82.94 102 GLY A CA 1
ATOM 801 C C . GLY A 1 102 ? 7.232 -2.909 -27.829 1.00 82.94 102 GLY A C 1
ATOM 802 O O . GLY A 1 102 ? 7.318 -2.982 -29.053 1.00 82.94 102 GLY A O 1
ATOM 803 N N . LEU A 1 103 ? 7.537 -1.790 -27.164 1.00 85.19 103 LEU A N 1
ATOM 804 C CA . LEU A 1 103 ? 8.120 -0.615 -27.807 1.00 85.19 103 LEU A CA 1
ATOM 805 C C . LEU A 1 103 ? 9.648 -0.728 -27.874 1.00 85.19 103 LEU A C 1
ATOM 807 O O . LEU A 1 103 ? 10.295 -1.377 -27.052 1.00 85.19 103 LEU A O 1
ATOM 811 N N . ASN A 1 104 ? 10.237 -0.078 -28.875 1.00 86.69 104 ASN A N 1
ATOM 812 C CA . ASN A 1 104 ? 11.680 -0.090 -29.081 1.00 86.69 104 ASN A CA 1
ATOM 813 C C . ASN A 1 104 ? 12.388 0.759 -28.009 1.00 86.69 104 ASN A C 1
ATOM 815 O O . ASN A 1 104 ? 12.202 1.975 -27.943 1.00 86.69 104 ASN A O 1
ATOM 819 N N . THR A 1 105 ? 13.241 0.115 -27.211 1.00 84.44 105 THR A N 1
ATOM 820 C CA . THR A 1 105 ? 13.977 0.708 -26.079 1.00 84.44 105 THR A CA 1
ATOM 821 C C . THR A 1 105 ? 14.985 1.784 -26.480 1.00 84.44 105 THR A C 1
ATOM 823 O O . THR A 1 105 ? 15.562 2.430 -25.617 1.00 84.44 105 THR A O 1
ATOM 826 N N . LYS A 1 106 ? 15.219 2.018 -27.776 1.00 87.75 106 LYS A N 1
ATOM 827 C CA . LYS A 1 106 ? 16.031 3.155 -28.240 1.00 87.75 106 LYS A CA 1
ATOM 828 C C . LYS A 1 106 ? 15.355 4.511 -28.020 1.00 87.75 106 LYS A C 1
ATOM 830 O O . LYS A 1 106 ? 16.045 5.523 -28.021 1.00 87.75 106 LYS A O 1
ATOM 835 N N . TYR A 1 107 ? 14.032 4.535 -27.856 1.00 87.00 107 TYR A N 1
ATOM 836 C CA . TYR A 1 107 ? 13.255 5.773 -27.729 1.00 87.00 107 TYR A CA 1
ATOM 837 C C . TYR A 1 107 ? 12.887 6.124 -26.284 1.00 87.00 107 TYR A C 1
ATOM 839 O O . TYR A 1 107 ? 12.228 7.134 -26.054 1.00 87.00 107 TYR A O 1
ATOM 847 N N . PHE A 1 108 ? 13.280 5.300 -25.312 1.00 84.81 108 PHE A N 1
ATOM 848 C CA . PHE A 1 108 ? 13.003 5.541 -23.901 1.00 84.81 108 PHE A CA 1
ATOM 849 C C . PHE A 1 108 ? 14.023 4.833 -23.013 1.00 84.81 108 PHE A C 1
ATOM 851 O O . PHE A 1 108 ? 14.519 3.762 -23.348 1.00 84.81 108 PHE A O 1
ATOM 858 N N . ASP A 1 109 ? 14.284 5.388 -21.834 1.00 85.19 109 ASP A N 1
ATOM 859 C CA . ASP A 1 109 ? 15.026 4.662 -20.809 1.00 85.19 109 ASP A CA 1
ATOM 860 C C . ASP A 1 109 ? 14.116 3.603 -20.167 1.00 85.19 109 ASP A C 1
ATOM 862 O O . ASP A 1 109 ? 13.078 3.915 -19.575 1.00 85.19 109 ASP A O 1
ATOM 866 N N . ALA A 1 110 ? 14.508 2.337 -20.304 1.00 83.12 110 ALA A N 1
ATOM 867 C CA . ALA A 1 110 ? 13.793 1.176 -19.786 1.00 83.12 110 ALA A CA 1
ATOM 868 C C . ALA A 1 110 ? 13.813 1.078 -18.248 1.00 83.12 110 ALA A C 1
ATOM 870 O O . ALA A 1 110 ? 12.921 0.447 -17.668 1.00 83.12 110 ALA A O 1
ATOM 871 N N . ASN A 1 111 ? 14.816 1.683 -17.603 1.00 80.81 111 ASN A N 1
ATOM 872 C CA . ASN A 1 111 ? 14.984 1.697 -16.149 1.00 80.81 111 ASN A CA 1
ATOM 873 C C . ASN A 1 111 ? 14.317 2.909 -15.493 1.00 80.81 111 ASN A C 1
ATOM 875 O O . ASN A 1 111 ? 13.966 2.850 -14.312 1.00 80.81 111 ASN A O 1
ATOM 879 N N . ALA A 1 112 ? 14.101 3.982 -16.255 1.00 79.44 112 ALA A N 1
ATOM 880 C CA . ALA A 1 112 ? 13.199 5.048 -15.855 1.00 79.44 112 ALA A CA 1
ATOM 881 C C . ALA A 1 112 ? 11.763 4.515 -15.724 1.00 79.44 112 ALA A C 1
ATOM 883 O O . ALA A 1 112 ? 11.431 3.413 -16.166 1.00 79.44 112 ALA A O 1
ATOM 884 N N . GLY A 1 113 ? 10.894 5.282 -15.078 1.00 80.88 113 GLY A N 1
ATOM 885 C CA . GLY A 1 113 ? 9.528 4.855 -14.823 1.00 80.88 113 GLY A CA 1
ATOM 886 C C . GLY A 1 113 ? 8.711 5.932 -14.144 1.00 80.88 113 GLY A C 1
ATOM 887 O O . GLY A 1 113 ? 9.259 6.906 -13.624 1.00 80.88 113 GLY A O 1
ATOM 888 N N . TYR A 1 114 ? 7.398 5.732 -14.121 1.00 80.94 114 TYR A N 1
ATOM 889 C CA . TYR A 1 114 ? 6.510 6.602 -13.363 1.00 80.94 114 TYR A CA 1
ATOM 890 C C . TYR A 1 114 ? 6.719 6.361 -11.876 1.00 80.94 114 TYR A C 1
ATOM 892 O O . TYR A 1 114 ? 6.709 5.220 -11.411 1.00 80.94 114 TYR A O 1
ATOM 900 N N . LYS A 1 115 ? 6.920 7.449 -11.142 1.00 81.00 115 LYS A N 1
ATOM 901 C CA . LYS A 1 115 ? 7.173 7.444 -9.707 1.00 81.00 115 LYS A CA 1
ATOM 902 C C . LYS A 1 115 ? 6.047 8.197 -9.013 1.00 81.00 115 LYS A C 1
ATOM 904 O O . LYS A 1 115 ? 5.658 9.273 -9.451 1.00 81.00 115 LYS A O 1
ATOM 909 N N . MET A 1 116 ? 5.528 7.627 -7.936 1.00 77.19 116 MET A N 1
ATOM 910 C CA . MET A 1 116 ? 4.528 8.246 -7.069 1.00 77.19 116 MET A CA 1
ATOM 911 C C . MET A 1 116 ? 4.982 8.075 -5.624 1.00 77.19 116 MET A C 1
ATOM 913 O O . MET A 1 116 ? 5.389 6.985 -5.237 1.00 77.19 116 MET A O 1
ATOM 917 N N . GLY A 1 117 ? 4.925 9.122 -4.809 1.00 72.12 117 GLY A N 1
ATOM 918 C CA . GLY A 1 117 ? 5.381 9.045 -3.423 1.00 72.12 117 GLY A CA 1
ATOM 919 C C . GLY A 1 117 ? 4.844 10.172 -2.556 1.00 72.12 117 GLY A C 1
ATOM 920 O O . GLY A 1 117 ? 4.265 11.125 -3.074 1.00 72.12 117 GLY A O 1
ATOM 921 N N . SER A 1 118 ? 5.037 10.067 -1.238 1.00 58.53 118 SER A N 1
ATOM 922 C CA . SER A 1 118 ? 4.544 11.069 -0.274 1.00 58.53 118 SER A CA 1
ATOM 923 C C . SER A 1 118 ? 5.281 12.407 -0.326 1.00 58.53 118 SER A C 1
ATOM 925 O O . SER A 1 118 ? 4.850 13.360 0.316 1.00 58.53 118 SER A O 1
ATOM 927 N N . LEU A 1 119 ? 6.382 12.480 -1.077 1.00 61.81 119 LEU A N 1
ATOM 928 C CA . LEU A 1 119 ? 7.143 13.695 -1.348 1.00 61.81 119 LEU A CA 1
ATOM 929 C C . LEU A 1 119 ? 8.006 13.430 -2.588 1.00 61.81 119 LEU A C 1
ATOM 931 O O . LEU A 1 119 ? 9.144 12.982 -2.489 1.00 61.81 119 LEU A O 1
ATOM 935 N N . TYR A 1 120 ? 7.411 13.579 -3.773 1.00 51.88 120 TYR A N 1
ATOM 936 C CA . TYR A 1 120 ? 8.131 13.374 -5.035 1.00 51.88 120 TYR A CA 1
ATOM 937 C C . TYR A 1 120 ? 8.890 14.635 -5.475 1.00 51.88 120 TYR A C 1
ATOM 939 O O . TYR A 1 120 ? 9.988 14.534 -6.009 1.00 51.88 120 TYR A O 1
ATOM 947 N N . GLU A 1 121 ? 8.365 15.815 -5.147 1.00 48.81 121 GLU A N 1
ATOM 948 C CA . GLU A 1 121 ? 9.037 17.098 -5.321 1.00 48.81 121 GLU A CA 1
ATOM 949 C C . GLU A 1 121 ? 8.886 17.888 -4.023 1.00 48.81 121 GLU A C 1
ATOM 951 O O . GLU A 1 121 ? 7.778 18.226 -3.607 1.00 48.81 121 GLU A O 1
ATOM 956 N N . THR A 1 122 ? 10.000 18.197 -3.360 1.00 43.94 122 THR A N 1
ATOM 957 C CA . THR A 1 122 ? 10.001 19.396 -2.525 1.00 43.94 122 THR A CA 1
ATOM 958 C C . THR A 1 122 ? 10.103 20.544 -3.519 1.00 43.94 122 THR A C 1
ATOM 960 O O . THR A 1 122 ? 11.202 20.868 -3.956 1.00 43.94 122 THR A O 1
ATOM 963 N N . THR A 1 123 ? 8.985 21.138 -3.937 1.00 39.44 123 THR A N 1
ATOM 964 C CA . THR A 1 123 ? 9.039 22.459 -4.572 1.00 39.44 123 THR A CA 1
ATOM 965 C C . THR A 1 123 ? 9.534 23.435 -3.507 1.00 39.44 123 THR A C 1
ATOM 967 O O . THR A 1 123 ? 8.752 23.987 -2.735 1.00 39.44 123 THR A O 1
ATOM 970 N N . THR A 1 124 ? 10.853 23.601 -3.407 1.00 40.00 124 THR A N 1
ATOM 971 C CA . THR A 1 124 ? 11.473 24.691 -2.646 1.00 40.00 124 THR A CA 1
ATOM 972 C C . THR A 1 124 ? 11.415 26.025 -3.397 1.00 40.00 124 THR A C 1
ATOM 974 O O . THR A 1 124 ? 11.861 27.032 -2.856 1.00 40.00 124 THR A O 1
ATOM 977 N N . GLU A 1 125 ? 10.822 26.090 -4.595 1.00 37.53 125 GLU A N 1
ATOM 978 C CA . GLU A 1 125 ? 10.545 27.348 -5.303 1.00 37.53 125 GLU A CA 1
ATOM 979 C C . GLU A 1 125 ? 9.323 28.081 -4.722 1.00 37.53 125 GLU A C 1
ATOM 981 O O . GLU A 1 125 ? 8.305 28.285 -5.371 1.00 37.53 125 GLU A O 1
ATOM 986 N N . PHE A 1 126 ? 9.429 28.508 -3.466 1.00 36.94 126 PHE A N 1
ATOM 987 C CA . PHE A 1 126 ? 8.653 29.645 -2.954 1.00 36.94 126 PHE A CA 1
ATOM 988 C C . PHE A 1 126 ? 9.543 30.707 -2.288 1.00 36.94 126 PHE A C 1
ATOM 990 O O . PHE A 1 126 ? 9.034 31.655 -1.695 1.00 36.94 126 PHE A O 1
ATOM 997 N N . ALA A 1 127 ? 10.870 30.605 -2.405 1.00 32.16 127 ALA A N 1
ATOM 998 C CA . ALA A 1 127 ? 11.789 31.634 -1.935 1.00 32.16 127 ALA A CA 1
ATOM 999 C C . ALA A 1 127 ? 12.477 32.294 -3.133 1.00 32.16 127 ALA A C 1
ATOM 1001 O O . ALA A 1 127 ? 13.333 31.700 -3.778 1.00 32.16 127 ALA A O 1
ATOM 1002 N N . TYR A 1 128 ? 12.077 33.529 -3.429 1.00 35.75 128 TYR A N 1
ATOM 1003 C CA . TYR A 1 128 ? 12.788 34.432 -4.323 1.00 35.75 128 TYR A CA 1
ATOM 1004 C C . TYR A 1 128 ? 14.294 34.447 -4.001 1.00 35.75 128 TYR A C 1
ATOM 1006 O O . TYR A 1 128 ? 14.696 34.980 -2.969 1.00 35.75 128 TYR A O 1
ATOM 1014 N N . SER A 1 129 ? 15.126 33.9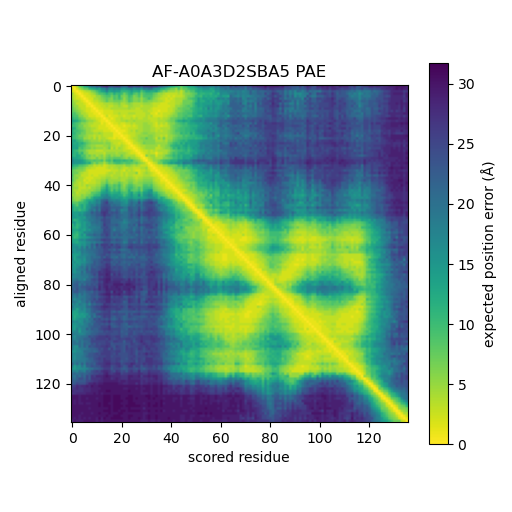64 -4.920 1.00 38.81 129 SER A N 1
ATOM 1015 C CA . SER A 1 129 ? 16.473 34.496 -5.125 1.00 38.81 129 SER A CA 1
ATOM 1016 C C . SER A 1 129 ? 16.613 34.846 -6.602 1.00 38.81 129 SER A C 1
ATOM 1018 O O . SER A 1 129 ? 16.770 33.986 -7.463 1.00 38.81 129 SER A O 1
ATOM 1020 N N . ARG A 1 130 ? 16.486 36.141 -6.904 1.00 33.31 130 ARG A N 1
ATOM 1021 C CA . ARG A 1 130 ? 17.039 36.705 -8.134 1.00 33.31 130 ARG A CA 1
ATOM 1022 C C . ARG A 1 130 ? 18.549 36.717 -7.941 1.00 33.31 130 ARG A C 1
ATOM 1024 O O . ARG A 1 130 ? 19.036 37.561 -7.193 1.00 33.31 130 ARG A O 1
ATOM 1031 N N . ASP A 1 131 ? 19.258 35.819 -8.607 1.00 41.81 131 ASP A N 1
ATOM 1032 C CA . ASP A 1 131 ? 20.659 36.088 -8.900 1.00 41.81 131 ASP A CA 1
ATOM 1033 C C . ASP A 1 131 ? 20.699 37.190 -9.975 1.00 41.81 131 ASP A C 1
ATOM 1035 O O . ASP A 1 131 ? 19.898 37.155 -10.921 1.00 41.81 131 ASP A O 1
ATOM 1039 N N . PRO A 1 132 ? 21.527 38.235 -9.805 1.00 42.03 132 PRO A N 1
ATOM 1040 C CA . PRO A 1 132 ? 21.615 39.318 -10.770 1.00 42.03 132 PRO A CA 1
ATOM 1041 C C . PRO A 1 132 ? 22.189 38.774 -12.079 1.00 42.03 132 PRO A C 1
ATOM 1043 O O . PRO A 1 132 ? 23.205 38.086 -12.089 1.00 42.03 132 PRO A O 1
ATOM 1046 N N . VAL A 1 133 ? 21.514 39.076 -13.187 1.00 39.94 133 VAL A N 1
ATOM 1047 C CA . VAL A 1 133 ? 22.074 38.873 -14.522 1.00 39.94 133 VAL A CA 1
ATOM 1048 C C . VAL A 1 133 ? 22.947 40.088 -14.808 1.00 39.94 133 VAL A C 1
ATOM 1050 O O . VAL A 1 133 ? 22.418 41.159 -15.110 1.00 39.94 133 VAL A O 1
ATOM 1053 N N . ASP A 1 134 ? 24.260 39.930 -14.674 1.00 41.97 134 ASP A N 1
ATOM 1054 C CA . ASP A 1 134 ? 25.207 40.855 -15.287 1.00 41.97 134 ASP A CA 1
ATOM 1055 C C . ASP A 1 134 ? 25.193 40.595 -16.797 1.00 41.97 134 ASP A C 1
ATOM 1057 O O . ASP A 1 134 ? 25.406 39.470 -17.255 1.00 41.97 134 ASP A O 1
ATOM 1061 N N . TYR A 1 135 ? 24.876 41.633 -17.566 1.00 42.72 135 TYR A N 1
ATOM 1062 C CA . TYR A 1 135 ? 25.112 41.643 -19.005 1.00 42.72 135 TYR A CA 1
ATOM 1063 C C . TYR A 1 135 ? 26.518 42.201 -19.246 1.00 42.72 135 TYR A C 1
ATOM 1065 O O . TYR A 1 135 ? 26.909 43.138 -18.554 1.00 42.72 135 TYR A O 1
ATOM 1073 N N . GLU A 1 136 ? 27.222 41.568 -20.192 1.00 42.78 136 GLU A N 1
ATOM 1074 C CA . GLU A 1 136 ? 28.634 41.750 -20.590 1.00 42.78 136 GLU A CA 1
ATOM 1075 C C . GLU A 1 136 ? 29.246 43.148 -20.399 1.00 42.78 136 GLU A C 1
ATOM 1077 O O . GLU A 1 136 ? 28.631 44.153 -20.827 1.00 42.78 136 GLU A O 1
#

Mean predicted aligned error: 15.95 Å

Sequence (136 aa):
KD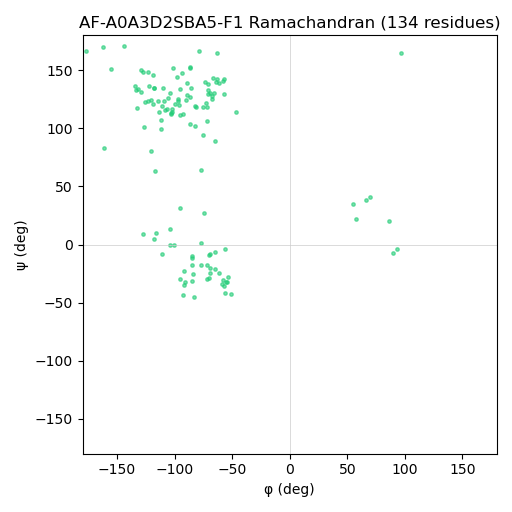SITISRKLLIPKGKYDPAQYGKDPKLADDTTKYEVTFMSHVALKDTLSKSIPYKLENLRKIPFSDGADFYLNADIIEAGGGRLKVPVFMVTAPNKYILKGLNTKYFDANAGYKMGSLYETTTEFAYSRDPVDYE

pLDDT: mean 74.09, std 14.88, range [32.16, 90.38]

Secondary structure (DSSP, 8-state):
--EEEEEEEEEEEGGG--HHHH-SSPEEPSSTTEEEEEEEEEEEHHHHHSSS--S-GGGGGBPTTSTTPBPEEEEEEEEETTTTEEEEEEEEEEEHHHHSTTS-GGGS-SS-EEEEETTS----TTS---------

Foldseek 3Di:
DAKDKDKDKDKAFPVRDDCVVQNDDFDADPPNRTTIGIDIDIGGPCCVPVVPPVDDPQCVQADPQQVGDGWDKDWDWDQPPVNPDTHIKIKTWDFCCRVVPPDDCVVDPRRHTDMDMPPPDPPPPPDDDDDDDDDD